Protein AF-A0A955HI58-F1 (afdb_monomer)

pLDDT: mean 81.43, std 9.58, range [56.66, 91.5]

Secondary structure (DSSP, 8-state):
-EEEEE--STTSTTTT-EEEE---GGG-S-TTPPPEEEEEETTTTEEEEEEEE-

Radius of gyration: 11.92 Å; Cα contacts (8 Å, |Δi|>4): 99; chains: 1; bounding box: 26×17×34 Å

Solvent-accessible surface area (backbone atoms only — not comparable to full-atom values): 3390 Å² total; per-residue (Å²): 115,38,43,26,38,35,74,40,50,96,88,47,52,42,50,81,50,73,46,82,42,89,60,76,64,89,82,45,99,57,75,83,67,66,58,71,46,80,44,76,38,84,75,70,69,42,76,41,66,25,35,50,52,133

Structure (mmCIF, N/CA/C/O backbone):
data_AF-A0A955HI58-F1
#
_entry.id   AF-A0A955HI58-F1
#
loop_
_atom_site.group_PDB
_atom_site.id
_atom_site.type_symbol
_atom_site.label_atom_id
_atom_site.label_alt_id
_atom_site.label_comp_id
_atom_site.label_asym_id
_atom_site.label_entity_id
_atom_site.label_seq_id
_atom_site.pdbx_PDB_ins_code
_atom_site.Cartn_x
_atom_site.Cartn_y
_atom_site.Cartn_z
_atom_site.occupancy
_atom_site.B_iso_or_equiv
_atom_site.auth_seq_id
_atom_site.auth_comp_id
_atom_site.auth_asym_id
_atom_site.auth_atom_id
_atom_site.pdbx_PDB_model_num
ATOM 1 N N . MET A 1 1 ? -0.701 -4.054 -15.373 1.00 78.25 1 MET A N 1
ATOM 2 C CA . MET A 1 1 ? -1.064 -3.354 -14.119 1.00 78.25 1 MET A CA 1
ATOM 3 C C . MET A 1 1 ? -0.571 -4.212 -12.974 1.00 78.25 1 MET A C 1
ATOM 5 O O . MET A 1 1 ? -0.491 -5.420 -13.153 1.00 78.25 1 MET A O 1
ATOM 9 N N . VAL A 1 2 ? -0.177 -3.618 -11.857 1.00 86.75 2 VAL A N 1
ATOM 10 C CA . VAL A 1 2 ? 0.411 -4.343 -10.731 1.00 86.75 2 VAL A CA 1
ATOM 11 C C . VAL A 1 2 ? -0.426 -4.107 -9.489 1.00 86.75 2 VAL A C 1
ATOM 13 O O . VAL A 1 2 ? -0.871 -2.983 -9.245 1.00 86.75 2 VAL A O 1
ATOM 16 N N . ARG A 1 3 ? -0.623 -5.179 -8.719 1.00 89.88 3 ARG A N 1
ATOM 17 C CA . ARG A 1 3 ? -1.331 -5.159 -7.448 1.00 89.88 3 ARG A CA 1
ATOM 18 C C . ARG A 1 3 ? -0.349 -4.901 -6.308 1.00 89.88 3 ARG A C 1
ATOM 20 O O . ARG A 1 3 ? 0.588 -5.671 -6.101 1.00 89.88 3 ARG A O 1
ATOM 27 N N . LEU A 1 4 ? -0.575 -3.827 -5.569 1.00 90.12 4 LEU A N 1
ATOM 28 C CA . LEU A 1 4 ? 0.147 -3.497 -4.349 1.00 90.12 4 LEU A CA 1
ATOM 29 C C . LEU A 1 4 ? -0.726 -3.837 -3.140 1.00 90.12 4 LEU A C 1
ATOM 31 O O . LEU A 1 4 ? -1.887 -3.434 -3.095 1.00 90.12 4 LEU A O 1
ATOM 35 N N . VAL A 1 5 ? -0.166 -4.552 -2.169 1.00 90.25 5 VAL A N 1
ATOM 36 C CA . VAL A 1 5 ? -0.853 -4.957 -0.937 1.00 90.25 5 VAL A CA 1
ATOM 37 C C . VAL A 1 5 ? -0.061 -4.500 0.283 1.00 90.25 5 VAL A C 1
ATOM 39 O O . VAL A 1 5 ? 1.172 -4.558 0.287 1.00 90.25 5 VAL A O 1
ATOM 42 N N . THR A 1 6 ? -0.769 -4.050 1.313 1.00 89.50 6 THR A N 1
ATOM 43 C CA . THR A 1 6 ? -0.184 -3.771 2.630 1.00 89.50 6 THR A CA 1
ATOM 44 C C . THR A 1 6 ? -0.221 -5.026 3.503 1.00 89.50 6 THR A C 1
ATOM 46 O O . THR A 1 6 ? -1.110 -5.874 3.363 1.00 89.50 6 THR A O 1
ATOM 49 N N . LYS A 1 7 ? 0.759 -5.155 4.402 1.00 83.44 7 LYS A N 1
ATOM 50 C CA . LYS A 1 7 ? 0.742 -6.159 5.475 1.00 83.44 7 LYS A CA 1
ATOM 51 C C . LYS A 1 7 ? -0.107 -5.718 6.676 1.00 83.44 7 LYS A C 1
ATOM 53 O O . LYS A 1 7 ? -0.311 -6.547 7.557 1.00 83.44 7 LYS A O 1
ATOM 58 N N . GLY A 1 8 ? -0.633 -4.491 6.668 1.00 77.12 8 GLY A N 1
ATOM 59 C CA . GLY A 1 8 ? -1.327 -3.873 7.797 1.00 77.12 8 GLY A CA 1
ATOM 60 C C . GLY A 1 8 ? -0.375 -3.465 8.923 1.00 77.12 8 GLY A C 1
ATOM 61 O O . GLY A 1 8 ? 0.828 -3.731 8.855 1.00 77.12 8 GLY A O 1
ATOM 62 N N . ASP A 1 9 ? -0.939 -2.831 9.948 1.00 74.50 9 ASP A N 1
ATOM 63 C CA . ASP A 1 9 ? -0.247 -2.495 11.197 1.00 74.50 9 ASP A CA 1
ATOM 64 C C . ASP A 1 9 ? 0.071 -3.767 12.020 1.00 74.50 9 ASP A C 1
ATOM 66 O O . ASP A 1 9 ? -0.324 -4.882 11.658 1.00 74.50 9 ASP A O 1
ATOM 70 N N . ALA A 1 10 ? 0.803 -3.612 13.131 1.00 74.56 10 ALA A N 1
ATOM 71 C CA . ALA A 1 10 ? 1.252 -4.713 13.995 1.00 74.56 10 ALA A CA 1
ATOM 72 C C . ALA A 1 10 ? 0.106 -5.641 14.449 1.00 74.56 10 ALA A C 1
ATOM 74 O O . ALA A 1 10 ? 0.270 -6.860 14.469 1.00 74.56 10 ALA A O 1
ATOM 75 N N . ASP A 1 11 ? -1.079 -5.075 14.686 1.00 75.88 11 ASP A N 1
ATOM 76 C CA . ASP A 1 11 ? -2.283 -5.805 15.107 1.00 75.88 11 ASP A CA 1
ATOM 77 C C . ASP A 1 11 ? -3.002 -6.517 13.944 1.00 75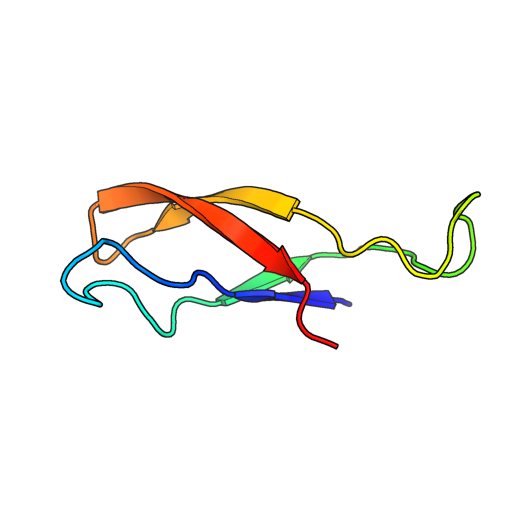.88 11 ASP A C 1
ATOM 79 O O . ASP A 1 11 ? -4.044 -7.145 14.110 1.00 75.88 11 ASP A O 1
ATOM 83 N N . GLY A 1 12 ? -2.480 -6.405 12.719 1.00 70.19 12 GLY A N 1
ATOM 84 C CA . GLY A 1 12 ? -3.099 -6.930 11.502 1.00 70.19 12 GLY A CA 1
ATOM 85 C C . GLY A 1 12 ? -4.247 -6.083 10.951 1.00 70.19 12 GLY A C 1
ATOM 86 O O . GLY A 1 12 ? -4.765 -6.393 9.873 1.00 70.19 12 GLY A O 1
ATOM 87 N N . SER A 1 13 ? -4.600 -4.995 11.630 1.00 73.06 13 SER A N 1
ATOM 88 C CA . SER A 1 13 ? -5.541 -3.983 11.156 1.00 73.06 13 SER A CA 1
ATOM 89 C C . SER A 1 13 ? -5.061 -3.378 9.834 1.00 73.06 13 SER A C 1
ATOM 91 O O . SER A 1 13 ? -3.898 -3.015 9.681 1.00 73.06 13 SER A O 1
ATOM 93 N N . GLY A 1 14 ? -5.950 -3.304 8.840 1.00 74.81 14 GLY A N 1
ATOM 94 C CA . GLY A 1 14 ? -5.635 -2.756 7.516 1.00 74.81 14 GLY A CA 1
ATOM 95 C C . GLY A 1 14 ? -5.104 -3.755 6.484 1.00 74.81 14 GLY A C 1
ATOM 96 O O . GLY A 1 14 ? -4.932 -3.371 5.323 1.00 74.81 14 GLY A O 1
ATOM 97 N N . LYS A 1 15 ? -4.917 -5.032 6.852 1.00 77.81 15 LYS A N 1
ATOM 98 C CA . LYS A 1 15 ? -4.698 -6.126 5.890 1.00 77.81 15 LYS A CA 1
ATOM 99 C C . LYS A 1 15 ? -5.876 -6.206 4.914 1.00 77.81 15 LYS A C 1
ATOM 101 O O . LYS A 1 15 ? -7.032 -6.203 5.319 1.00 77.81 15 LYS A O 1
ATOM 106 N N . GLY A 1 16 ? -5.578 -6.285 3.617 1.00 81.12 16 GLY A N 1
ATOM 107 C CA . GLY A 1 16 ? -6.589 -6.420 2.559 1.00 81.12 16 GLY A CA 1
ATOM 108 C C . GLY A 1 16 ? -6.826 -5.163 1.721 1.00 81.12 16 GLY A C 1
ATOM 109 O O . GLY A 1 16 ? -7.457 -5.258 0.672 1.00 81.12 16 GLY A O 1
ATOM 110 N N . GLN A 1 17 ? -6.266 -4.008 2.098 1.00 85.69 17 GLN A N 1
ATOM 111 C CA . GLN A 1 17 ? -6.230 -2.861 1.192 1.00 85.69 17 GLN A CA 1
ATOM 112 C C . GLN A 1 17 ? -5.331 -3.135 -0.018 1.00 85.69 17 GLN A C 1
ATOM 114 O O . GLN A 1 17 ? -4.228 -3.682 0.099 1.00 85.69 17 GLN A O 1
ATOM 119 N N . VAL A 1 18 ? -5.811 -2.714 -1.188 1.00 90.44 18 VAL A N 1
ATOM 120 C CA . VAL A 1 18 ? -5.162 -2.957 -2.472 1.00 90.44 18 VAL A CA 1
ATOM 121 C C . VAL A 1 18 ? -5.099 -1.673 -3.284 1.00 90.44 18 VAL A C 1
ATOM 123 O O . VAL A 1 18 ? -6.104 -0.989 -3.458 1.00 90.44 18 VAL A O 1
ATOM 126 N N . TYR A 1 19 ? -3.928 -1.403 -3.854 1.00 89.94 19 TYR A N 1
ATOM 127 C CA . TYR A 1 19 ? -3.761 -0.394 -4.893 1.00 89.94 19 TYR A CA 1
ATOM 128 C C . TYR A 1 19 ? -3.396 -1.046 -6.218 1.00 89.94 19 TYR A C 1
ATOM 130 O O . TYR A 1 19 ? -2.518 -1.908 -6.284 1.00 89.94 19 TYR A O 1
ATOM 138 N N . TYR A 1 20 ? -4.033 -0.583 -7.289 1.00 89.62 20 TYR A N 1
ATOM 139 C CA . TYR A 1 20 ? -3.646 -0.935 -8.646 1.00 89.62 20 TYR A CA 1
ATOM 140 C C . TYR A 1 20 ? -2.857 0.210 -9.258 1.00 89.62 20 TYR A C 1
ATOM 142 O O . TYR A 1 20 ? -3.337 1.337 -9.351 1.00 89.62 20 TYR A O 1
ATOM 150 N N . VAL A 1 21 ? -1.635 -0.087 -9.689 1.00 86.81 21 VAL A N 1
ATOM 151 C CA . VAL A 1 21 ? -0.756 0.898 -10.321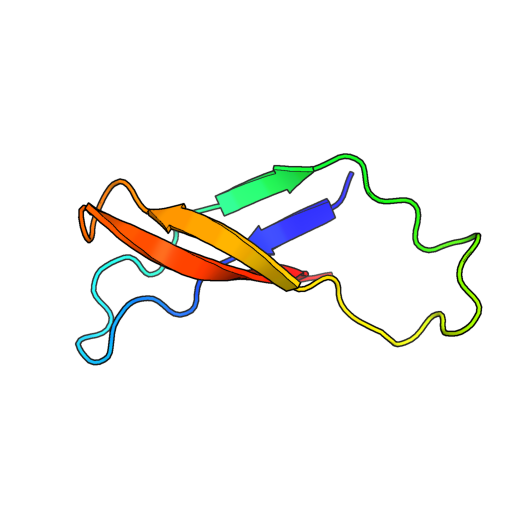 1.00 86.81 21 VAL A CA 1
ATOM 152 C C . VAL A 1 21 ? -0.265 0.399 -11.670 1.00 86.81 21 VAL A C 1
ATOM 154 O O . VAL A 1 21 ? -0.097 -0.803 -11.912 1.00 86.81 21 VAL A O 1
ATOM 157 N N . ARG A 1 22 ? -0.027 1.334 -12.589 1.00 84.50 22 ARG A N 1
ATOM 158 C CA . ARG A 1 22 ? 0.700 1.043 -13.824 1.00 84.50 22 ARG A CA 1
ATOM 159 C C . ARG A 1 22 ? 2.181 0.999 -13.464 1.00 84.50 22 ARG A C 1
ATOM 161 O O . ARG A 1 22 ? 2.783 2.018 -13.159 1.00 84.50 22 ARG A O 1
ATOM 168 N N . TYR A 1 23 ? 2.742 -0.201 -13.456 1.00 76.50 23 TYR A N 1
ATOM 169 C CA . TYR A 1 23 ? 4.159 -0.421 -13.215 1.00 76.50 23 TYR A CA 1
ATOM 170 C C . TYR A 1 23 ? 4.677 -1.411 -14.257 1.00 76.50 23 TYR A C 1
ATOM 172 O O . TYR A 1 23 ? 4.090 -2.481 -14.441 1.00 76.50 23 TYR A O 1
ATOM 180 N N . ASN A 1 24 ? 5.707 -1.005 -15.003 1.00 68.19 24 ASN A N 1
ATOM 181 C CA . ASN A 1 24 ? 6.283 -1.790 -16.089 1.00 68.19 24 ASN A CA 1
ATOM 182 C C . ASN A 1 24 ? 7.518 -2.549 -15.582 1.00 68.19 24 ASN A C 1
ATOM 184 O O . ASN A 1 24 ? 8.604 -1.980 -15.491 1.00 68.19 24 ASN A O 1
ATOM 188 N N . ASN A 1 25 ? 7.350 -3.834 -15.263 1.00 65.56 25 ASN A N 1
ATOM 189 C CA . ASN A 1 25 ? 8.450 -4.697 -14.818 1.00 65.56 25 ASN A CA 1
ATOM 190 C C . ASN A 1 25 ? 9.445 -5.049 -15.939 1.00 65.56 25 ASN A C 1
ATOM 192 O O . ASN A 1 25 ? 10.548 -5.478 -15.625 1.00 65.56 25 ASN A O 1
ATOM 196 N N . LYS A 1 26 ? 9.078 -4.906 -17.224 1.00 58.09 26 LYS A N 1
ATOM 197 C CA . LYS A 1 26 ? 9.903 -5.387 -18.350 1.00 58.09 26 LYS A CA 1
ATOM 198 C C . LYS A 1 26 ? 11.127 -4.510 -18.653 1.00 58.09 26 LYS A C 1
ATOM 200 O O . LYS A 1 26 ? 12.058 -5.002 -19.267 1.00 58.09 26 LYS A O 1
ATOM 205 N N . ASN A 1 27 ? 11.138 -3.249 -18.209 1.00 56.66 27 ASN A N 1
ATOM 206 C CA . ASN A 1 27 ? 12.178 -2.257 -18.531 1.00 56.66 27 ASN A CA 1
ATOM 207 C C . ASN A 1 27 ? 13.088 -1.904 -17.339 1.00 56.66 27 ASN A C 1
ATOM 209 O O . ASN A 1 27 ? 13.635 -0.804 -17.273 1.00 56.66 27 ASN A O 1
ATOM 213 N N . LYS A 1 28 ? 13.214 -2.793 -16.348 1.00 63.81 28 LYS A N 1
ATOM 214 C CA . LYS A 1 28 ? 14.035 -2.532 -15.159 1.00 63.81 28 LYS A CA 1
ATOM 215 C C . LYS A 1 28 ? 15.359 -3.276 -15.209 1.00 63.81 28 LYS A C 1
ATOM 217 O O . LYS A 1 28 ? 15.403 -4.410 -15.666 1.00 63.81 28 LYS A O 1
ATOM 222 N N . LYS A 1 29 ? 16.399 -2.629 -14.664 1.00 63.00 29 LYS A N 1
ATOM 223 C CA . LYS A 1 29 ? 17.727 -3.224 -14.446 1.00 63.00 29 LYS A CA 1
ATOM 224 C C . LYS A 1 29 ? 17.641 -4.547 -13.672 1.00 63.00 29 LYS A C 1
ATOM 226 O O . LYS A 1 29 ? 18.328 -5.483 -14.044 1.00 63.00 29 LYS A O 1
ATOM 231 N N . ASP A 1 30 ? 16.730 -4.640 -12.696 1.00 68.62 30 ASP A N 1
ATOM 232 C CA . ASP A 1 30 ? 16.488 -5.858 -11.917 1.00 68.62 30 ASP A CA 1
ATOM 233 C C . ASP A 1 30 ? 15.031 -6.344 -12.032 1.00 68.62 30 ASP A C 1
ATOM 235 O O . ASP A 1 30 ? 14.133 -5.779 -11.394 1.00 68.62 30 ASP A O 1
ATOM 239 N N . PRO A 1 31 ? 14.757 -7.413 -12.802 1.00 68.25 31 PRO A N 1
ATOM 240 C CA . PRO A 1 31 ? 13.406 -7.958 -12.976 1.00 68.25 31 PRO A CA 1
ATOM 241 C C . PRO A 1 31 ? 12.833 -8.632 -11.712 1.00 68.25 31 PRO A C 1
ATOM 243 O O . PRO A 1 31 ? 11.622 -8.850 -11.627 1.00 68.25 31 PRO A O 1
ATOM 246 N N . SER A 1 32 ? 13.675 -8.927 -10.715 1.00 74.00 32 SER A N 1
ATOM 247 C CA . SER A 1 32 ? 13.287 -9.557 -9.441 1.00 74.00 32 SER A CA 1
ATOM 248 C C . SER A 1 32 ? 12.850 -8.559 -8.359 1.00 74.00 32 SER A C 1
ATOM 250 O O . SER A 1 32 ? 12.244 -8.954 -7.358 1.00 74.00 32 SER A O 1
ATOM 252 N N . ALA A 1 33 ? 13.122 -7.263 -8.537 1.00 79.50 33 ALA A N 1
ATOM 253 C CA . ALA A 1 33 ? 12.799 -6.245 -7.544 1.00 79.50 33 ALA A CA 1
ATOM 254 C C . ALA A 1 33 ? 11.291 -5.931 -7.527 1.00 79.50 33 ALA A C 1
ATOM 256 O O . ALA A 1 33 ? 10.715 -5.422 -8.493 1.00 79.50 33 ALA A O 1
ATOM 257 N N . LYS A 1 34 ? 10.634 -6.205 -6.394 1.00 82.94 34 LYS A N 1
ATOM 258 C CA . LYS A 1 34 ? 9.224 -5.851 -6.168 1.00 82.94 34 LYS A CA 1
ATOM 259 C C . LYS A 1 34 ? 9.094 -4.356 -5.884 1.00 82.94 34 LYS A C 1
ATOM 261 O O . LYS A 1 34 ? 9.839 -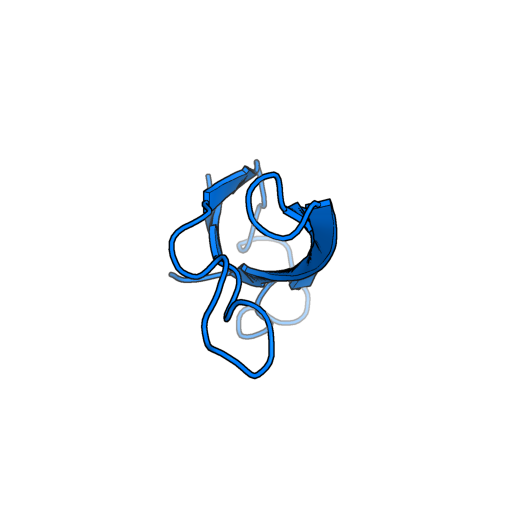3.816 -5.070 1.00 82.94 34 LYS A O 1
ATOM 266 N N . LEU A 1 35 ? 8.109 -3.698 -6.497 1.00 85.12 35 LEU A N 1
ATOM 267 C CA . LEU A 1 35 ? 7.781 -2.312 -6.167 1.00 85.12 35 LEU A CA 1
ATOM 268 C C . LEU A 1 35 ? 7.295 -2.201 -4.717 1.00 85.12 35 LEU 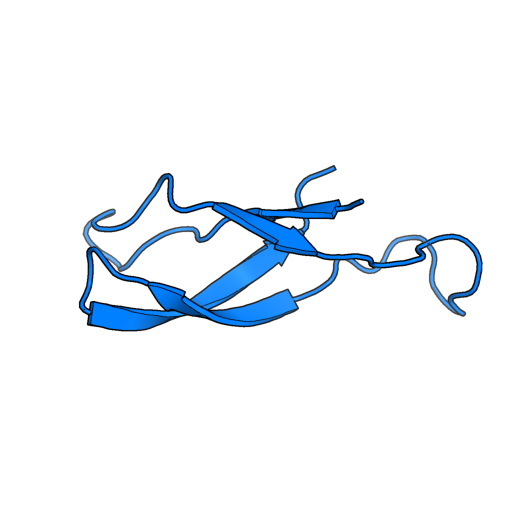A C 1
ATOM 270 O O . LEU A 1 35 ? 6.397 -2.936 -4.305 1.00 85.12 35 LEU A O 1
ATOM 274 N N . LYS A 1 36 ? 7.847 -1.241 -3.978 1.00 88.06 36 LYS A N 1
ATOM 275 C CA . LYS A 1 36 ? 7.367 -0.826 -2.661 1.00 88.06 36 LYS A CA 1
ATOM 276 C C . LYS A 1 36 ? 7.038 0.661 -2.700 1.00 88.06 36 LYS A C 1
ATOM 278 O O . LYS A 1 36 ? 7.835 1.440 -3.216 1.00 88.06 36 LYS A O 1
ATOM 283 N N . LEU A 1 37 ? 5.868 1.054 -2.204 1.00 89.44 37 LEU A N 1
ATOM 284 C CA . LEU A 1 37 ? 5.435 2.453 -2.140 1.00 89.44 37 LEU A CA 1
ATOM 285 C C . LEU A 1 37 ? 4.738 2.733 -0.812 1.00 89.44 37 LEU A C 1
ATOM 287 O O . LEU A 1 37 ? 3.908 1.941 -0.376 1.00 89.44 37 LEU A O 1
ATOM 291 N N . ARG A 1 38 ? 4.989 3.904 -0.216 1.00 91.50 38 ARG A N 1
ATOM 292 C CA . ARG A 1 38 ? 4.187 4.398 0.911 1.00 91.50 38 ARG A CA 1
ATOM 293 C C . ARG A 1 38 ? 2.875 4.989 0.400 1.00 91.50 38 ARG A C 1
ATOM 295 O O . ARG A 1 38 ? 2.884 5.949 -0.372 1.00 91.50 38 ARG A O 1
ATOM 302 N N . LYS A 1 39 ? 1.743 4.425 0.818 1.00 90.56 39 LYS A N 1
ATOM 303 C CA . LYS A 1 39 ? 0.393 4.892 0.460 1.00 90.56 39 LYS A CA 1
ATOM 304 C C . LYS A 1 39 ? -0.490 4.950 1.700 1.00 90.56 39 LYS A C 1
ATOM 306 O O . LYS A 1 39 ? -0.219 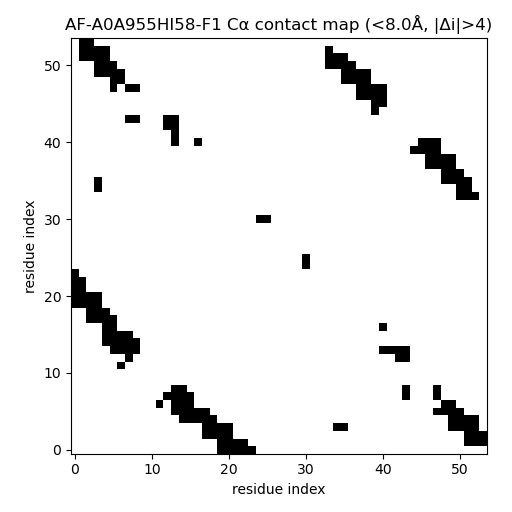4.284 2.691 1.00 90.56 39 LYS A O 1
ATOM 311 N N . TYR A 1 40 ? -1.506 5.803 1.649 1.00 91.31 40 TYR A N 1
ATOM 312 C CA . TYR A 1 40 ? -2.439 5.981 2.754 1.00 91.31 40 TYR A CA 1
ATOM 313 C C . TYR A 1 40 ? -3.388 4.787 2.842 1.00 91.31 40 TYR A C 1
ATOM 315 O O . TYR A 1 40 ? -4.090 4.499 1.881 1.00 91.31 40 TYR A O 1
ATOM 323 N N . ASN A 1 41 ? -3.439 4.110 3.981 1.00 88.62 41 ASN A N 1
ATOM 324 C CA . ASN A 1 41 ? -4.418 3.071 4.245 1.00 88.62 41 ASN A CA 1
ATOM 325 C C . ASN A 1 41 ? -5.651 3.695 4.914 1.00 88.62 41 ASN A C 1
ATOM 327 O O . ASN A 1 41 ? -5.553 4.312 5.973 1.00 88.62 41 ASN A O 1
ATOM 331 N N . LYS A 1 42 ? -6.831 3.529 4.306 1.00 88.69 42 LYS A N 1
ATOM 332 C CA . LYS A 1 42 ? -8.085 4.107 4.828 1.00 88.69 42 LYS 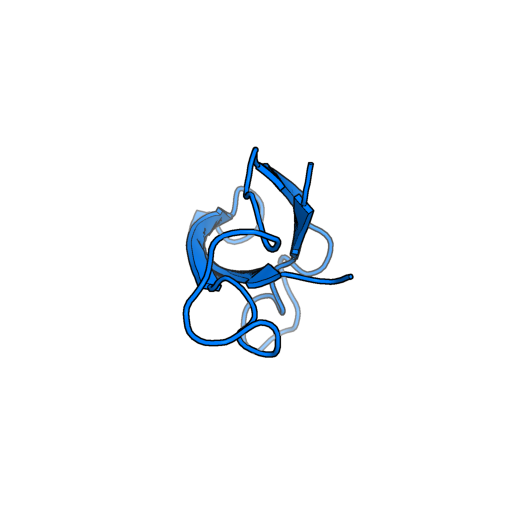A CA 1
ATOM 333 C C . LYS A 1 42 ? -8.562 3.450 6.127 1.00 88.69 42 LYS A C 1
ATOM 335 O O . LYS A 1 42 ? -9.322 4.073 6.861 1.00 88.69 42 LYS A O 1
ATOM 340 N N . VAL A 1 43 ? -8.143 2.211 6.389 1.00 87.44 43 VAL A N 1
ATOM 341 C CA . VAL A 1 43 ? -8.572 1.438 7.565 1.00 87.44 43 VAL A CA 1
ATOM 342 C C . VAL A 1 43 ? -7.812 1.899 8.803 1.00 87.44 43 VAL A C 1
ATOM 344 O O . VAL A 1 43 ? -8.420 2.303 9.786 1.00 87.44 43 VAL A O 1
ATOM 347 N N . THR A 1 44 ? -6.482 1.906 8.733 1.00 87.19 44 THR A N 1
ATOM 348 C CA . THR A 1 44 ? -5.606 2.349 9.832 1.00 87.19 44 THR A CA 1
ATOM 349 C C . THR A 1 44 ? -5.423 3.864 9.872 1.00 87.19 44 THR A C 1
ATOM 351 O O . THR A 1 44 ? -4.895 4.400 10.844 1.00 87.19 44 THR A O 1
ATOM 354 N N . ARG A 1 45 ? -5.885 4.569 8.829 1.00 88.62 45 ARG A N 1
ATOM 355 C CA . ARG A 1 45 ? -5.792 6.025 8.650 1.00 88.62 45 ARG A CA 1
ATOM 356 C C . ARG A 1 45 ? -4.354 6.553 8.677 1.00 88.62 45 ARG A C 1
ATOM 358 O O . ARG A 1 45 ? -4.120 7.699 9.059 1.00 88.62 45 ARG A O 1
ATOM 365 N N . LYS A 1 46 ? -3.391 5.734 8.248 1.00 88.75 46 LYS A N 1
ATOM 366 C CA . LYS A 1 46 ? -1.952 6.038 8.255 1.00 88.75 46 LYS A CA 1
ATOM 367 C C . LYS A 1 46 ? -1.305 5.706 6.916 1.00 88.75 46 LYS A C 1
ATOM 369 O O . LYS A 1 46 ? -1.843 4.952 6.112 1.00 88.75 46 LYS A O 1
ATOM 374 N N . HIS A 1 47 ? -0.129 6.278 6.667 1.00 90.25 47 HIS A N 1
ATOM 375 C CA . HIS A 1 47 ? 0.688 5.893 5.518 1.00 90.25 47 HIS A CA 1
ATOM 376 C C . HIS A 1 47 ? 1.487 4.630 5.828 1.00 90.25 47 HIS A C 1
ATOM 378 O O . HIS A 1 47 ? 2.390 4.657 6.659 1.00 90.25 47 HIS A O 1
ATOM 384 N N . GLU A 1 48 ? 1.201 3.561 5.096 1.00 90.00 48 GLU A N 1
ATOM 385 C CA . GLU A 1 48 ? 1.842 2.255 5.240 1.00 90.00 48 GLU A CA 1
ATOM 386 C C . GLU A 1 48 ? 2.643 1.893 3.987 1.00 90.00 48 GLU A C 1
ATOM 388 O O . GLU A 1 48 ? 2.428 2.446 2.902 1.00 90.00 48 GLU A O 1
ATOM 393 N N . GLU A 1 49 ? 3.577 0.950 4.125 1.00 90.75 49 GLU A N 1
ATOM 394 C CA . GLU A 1 49 ? 4.301 0.385 2.988 1.00 90.75 49 GLU A CA 1
ATOM 395 C C . GLU A 1 49 ? 3.435 -0.654 2.264 1.00 90.75 49 GLU A C 1
ATOM 397 O O . GLU A 1 49 ? 3.106 -1.721 2.783 1.00 90.75 49 GLU A O 1
ATOM 402 N N . PHE A 1 50 ? 3.113 -0.354 1.012 1.00 90.50 50 PHE A N 1
ATOM 403 C CA . PHE A 1 50 ? 2.449 -1.264 0.099 1.00 90.50 50 PHE A CA 1
ATOM 404 C C . PHE A 1 50 ? 3.475 -1.919 -0.816 1.00 90.50 50 PHE A C 1
ATOM 406 O O . PHE A 1 50 ? 4.270 -1.247 -1.477 1.00 90.50 50 PHE A O 1
ATOM 413 N N . THR A 1 51 ? 3.426 -3.244 -0.893 1.00 90.50 51 THR A N 1
ATOM 414 C CA . THR A 1 51 ? 4.387 -4.052 -1.648 1.00 90.50 51 THR A CA 1
ATOM 415 C C . THR A 1 51 ? 3.709 -4.766 -2.808 1.00 90.50 51 THR A C 1
ATOM 4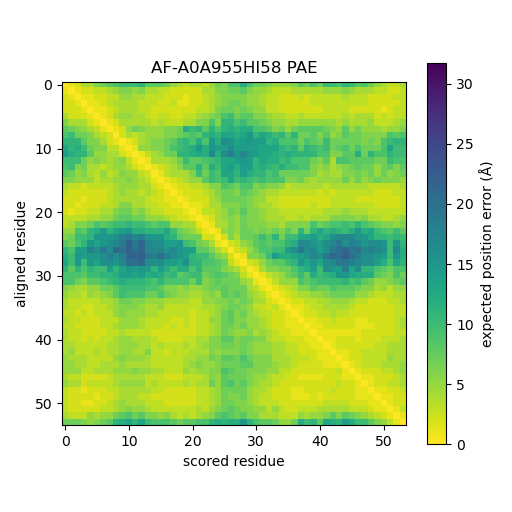17 O O . THR A 1 51 ? 2.564 -5.212 -2.713 1.00 90.50 51 THR A O 1
ATOM 420 N N . GLN A 1 52 ? 4.410 -4.872 -3.932 1.00 88.44 52 GLN A N 1
ATOM 421 C C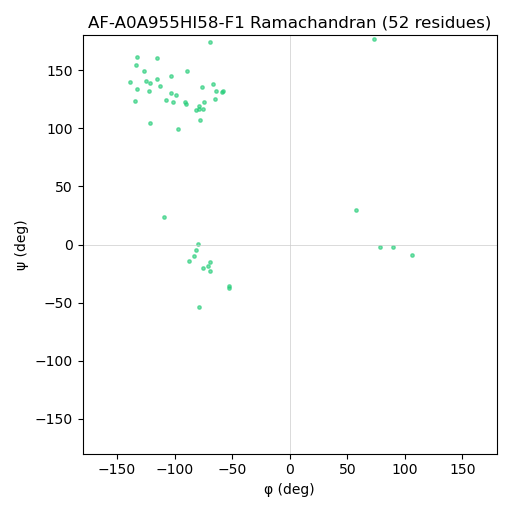A . GLN A 1 52 ? 3.930 -5.580 -5.109 1.00 88.44 52 GLN A CA 1
ATOM 422 C C . GLN A 1 52 ? 3.767 -7.067 -4.826 1.00 88.44 52 GLN A C 1
ATOM 424 O O . GLN A 1 52 ? 4.719 -7.765 -4.468 1.00 88.44 52 GLN A O 1
ATOM 429 N N . LYS A 1 53 ? 2.558 -7.556 -5.091 1.00 82.88 53 LYS A N 1
ATOM 430 C CA . LYS A 1 53 ? 2.251 -8.977 -5.173 1.00 82.88 53 LYS A CA 1
ATOM 431 C C . LYS A 1 53 ? 2.032 -9.318 -6.645 1.00 82.88 53 LYS A C 1
ATOM 433 O O . LYS A 1 53 ? 1.255 -8.643 -7.322 1.00 82.88 53 LYS A O 1
ATOM 438 N N . LYS A 1 54 ? 2.802 -10.291 -7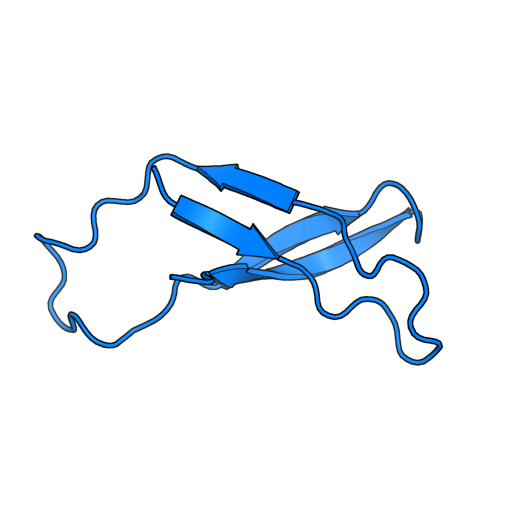.135 1.00 69.12 54 LYS A N 1
ATOM 439 C CA . LYS A 1 54 ? 2.618 -10.866 -8.470 1.00 69.12 54 LYS A CA 1
ATOM 440 C C . LYS A 1 54 ? 1.355 -11.720 -8.477 1.00 69.12 54 LYS A C 1
ATOM 442 O O . LYS A 1 54 ? 1.019 -12.253 -7.392 1.00 69.12 54 LYS A O 1
#

Sequence (54 aa):
MVRLVTKGDADGSGKGQVYYVRYNNKNKKDPSAKLKLRKYNKVTRKHEEFTQKK

Nearest PDB structures (foldseek):
  8xt2-assembly1_Lg  TM=8.721E-01  e=4.852E-01  Homo sapiens
  7qh7-assembly1_1  TM=8.137E-01  e=4.555E-01  Homo sapiens
  6hix-assembly1_A6  TM=7.470E-01  e=7.087E-01  Trypanosoma brucei brucei
  6fxc-assembly1_A1  TM=7.364E-01  e=5.168E-01  Staphylococcus aureus
  7ane-assembly1_U  TM=7.507E-01  e=2.670E+00  Leishmania major

Foldseek 3Di:
DWKWFFCDDPVSWLGPDIDDDDDDLPPDPDSPDWDWDFDQRPRVRDTGITTTDD

Mean predicted aligned error: 5.75 Å